Protein AF-A0A845WRX2-F1 (afdb_monomer_lite)

Radius of gyration: 20.96 Å; chains: 1; bounding box: 46×54×58 Å

pLDDT: mean 82.14, std 19.72, range [33.03, 98.19]

Foldseek 3Di:
DDDDDDQDQDDDDDDDDDDDPDPPAFEAEREDEDPPQDPLNVVLVNVVRVVVSVVHRFNYYAYEYEYEDQPDPPVDFKDKDFAKDWFQFPLLLLVLLVVLDPDPVSVVVSVPAAQDADPVRRGWHWDADPVRDIDTHRIDMDTPVSCVRSCSDDDPPDHGMYMYGYNPDPDDSDPDPPPPDD

Secondary structure (DSSP, 8-state):
-----------PPPPPPP-S---S---EEEEEE-TT--HHHHHHHHHHHHHHHTT-----EEEEEEEEES-S-TT--EEEEE-EEEEEEHHHHHHHHHHT--SHHHHHHHTTS--PBPTTS-B-EEEE-TTS-EEEE-EEEEEHHHHHHTTS-S---S--EEEEEETTS-------------

Sequence (182 aa):
MKNHQLIISLSLASAAVIGGNAPAQAIDFDFSYQPGTTLEQMLGFEMAGEIWSYYLTDDITVKIHVEMTDSLPSNILGGALPGLQKNKNYGTFLQKLESDITSKDDEIAHNKLQDDENDNDNIHYQAMFESGQGWNNTKIALTNANAKAINYHSNNSLLDGYIVMNDTFNWSYDYQLDYSPL

Structure (mmCIF, N/CA/C/O backbone):
data_AF-A0A845WRX2-F1
#
_entry.id   AF-A0A845WRX2-F1
#
loop_
_atom_site.group_PDB
_atom_site.id
_atom_site.type_symbol
_atom_site.label_atom_id
_atom_site.label_alt_id
_atom_site.label_comp_id
_atom_site.label_asym_id
_atom_site.label_entity_id
_atom_site.label_seq_id
_atom_site.pdbx_PDB_ins_code
_atom_site.Cartn_x
_atom_site.Cartn_y
_atom_site.Cartn_z
_atom_site.occupancy
_atom_site.B_iso_or_equiv
_atom_site.auth_seq_id
_atom_site.auth_comp_id
_atom_site.auth_asym_id
_atom_site.auth_atom_id
_atom_site.pdbx_PDB_model_num
ATOM 1 N N . MET A 1 1 ? -24.253 26.217 19.234 1.00 33.81 1 MET A N 1
ATOM 2 C CA . MET A 1 1 ? -23.396 25.296 20.008 1.00 33.81 1 MET A CA 1
ATOM 3 C C . MET A 1 1 ? -22.609 24.471 19.004 1.00 33.81 1 MET A C 1
ATOM 5 O O . MET A 1 1 ? -23.210 23.666 18.310 1.00 33.81 1 MET A O 1
ATOM 9 N N . LYS A 1 2 ? -21.324 24.782 18.806 1.00 34.00 2 LYS A N 1
ATOM 10 C CA . LYS A 1 2 ? -20.437 24.053 17.888 1.00 34.00 2 LYS A CA 1
ATOM 11 C C . LYS A 1 2 ? -19.512 23.201 18.754 1.00 34.00 2 LYS A C 1
ATOM 13 O O . LYS A 1 2 ? -18.649 23.756 19.424 1.00 34.00 2 LYS A O 1
ATOM 18 N N . ASN A 1 3 ? -19.745 21.892 18.785 1.00 36.72 3 ASN A N 1
ATOM 19 C CA . ASN A 1 3 ? -18.874 20.944 19.473 1.00 36.72 3 ASN A CA 1
ATOM 20 C C . ASN A 1 3 ? -17.763 20.534 18.507 1.00 36.72 3 ASN A C 1
ATOM 22 O O . ASN A 1 3 ? -18.006 19.792 17.559 1.00 36.72 3 ASN A O 1
ATOM 26 N N . HIS A 1 4 ? -16.559 21.049 18.737 1.00 35.19 4 HIS A N 1
ATOM 27 C CA . HIS A 1 4 ? -15.346 20.531 18.118 1.00 35.19 4 HIS A CA 1
ATOM 28 C C . HIS A 1 4 ? -14.943 19.265 18.879 1.00 35.19 4 HIS A C 1
ATOM 30 O O . HIS A 1 4 ? -14.649 19.334 20.071 1.00 35.19 4 HIS A O 1
ATOM 36 N N . GLN A 1 5 ? -14.991 18.109 18.215 1.00 38.34 5 GLN A N 1
ATOM 37 C CA . GLN A 1 5 ? -14.456 16.870 18.769 1.00 38.34 5 GLN A CA 1
ATOM 38 C C . GLN A 1 5 ? -12.925 16.925 18.719 1.00 38.34 5 GLN A C 1
ATOM 40 O O . GLN A 1 5 ? -12.342 17.205 17.673 1.00 38.34 5 GLN A O 1
ATOM 45 N N . LEU A 1 6 ? -12.293 16.710 19.873 1.00 33.12 6 LEU A N 1
ATOM 46 C CA . LEU A 1 6 ? -10.852 16.529 19.994 1.00 33.12 6 LEU A CA 1
ATOM 47 C C . LEU A 1 6 ? -10.480 15.162 19.415 1.00 33.12 6 LEU A C 1
ATOM 49 O O . LEU A 1 6 ? -10.903 14.135 19.940 1.00 33.12 6 LEU A O 1
ATOM 53 N N . ILE A 1 7 ? -9.672 15.163 18.359 1.00 36.69 7 ILE A N 1
ATOM 54 C CA . ILE A 1 7 ? -8.944 13.978 17.907 1.00 36.69 7 ILE A CA 1
ATOM 55 C C . ILE A 1 7 ? -7.782 13.805 18.887 1.00 36.69 7 ILE A C 1
ATOM 57 O O . ILE A 1 7 ? -6.862 14.621 18.912 1.00 36.69 7 ILE A O 1
ATOM 61 N N . ILE A 1 8 ? -7.870 12.795 19.750 1.00 37.34 8 ILE A N 1
ATOM 62 C CA . ILE A 1 8 ? -6.770 12.393 20.628 1.00 37.34 8 ILE A CA 1
ATOM 63 C C . ILE A 1 8 ? -5.909 11.426 19.818 1.00 37.34 8 ILE A C 1
ATOM 65 O O . ILE A 1 8 ? -6.255 10.260 19.664 1.00 37.34 8 ILE A O 1
ATOM 69 N N . SER A 1 9 ? -4.814 11.934 19.260 1.00 33.03 9 SER A N 1
ATOM 70 C CA . SER A 1 9 ? -3.747 11.115 18.686 1.00 33.03 9 SER A CA 1
ATOM 71 C C . SER A 1 9 ? -2.903 10.564 19.836 1.00 33.03 9 SER A C 1
ATOM 73 O O . SER A 1 9 ? -2.239 11.334 20.533 1.00 33.03 9 SER A O 1
ATOM 75 N N . LEU A 1 10 ? -2.959 9.254 20.074 1.00 35.28 10 LEU A N 1
ATOM 76 C CA . LEU A 1 10 ? -2.093 8.568 21.031 1.00 35.28 10 LEU A CA 1
ATOM 77 C C . LEU A 1 10 ? -0.946 7.917 20.245 1.00 35.28 10 LEU A C 1
ATOM 79 O O . LEU A 1 10 ? -1.082 6.807 19.757 1.00 35.28 10 LEU A O 1
ATOM 83 N N . SER A 1 11 ? 0.172 8.623 20.086 1.00 33.25 11 SER A N 1
ATOM 84 C CA . SER A 1 11 ? 1.403 8.038 19.545 1.00 33.25 11 SER A CA 1
ATOM 85 C C . SER A 1 11 ? 2.181 7.385 20.691 1.00 33.25 11 SER A C 1
ATOM 87 O O . SER A 1 11 ? 2.736 8.097 21.538 1.00 33.25 11 SER A O 1
ATOM 89 N N . LEU A 1 12 ? 2.194 6.053 20.761 1.00 38.44 12 LEU A N 1
ATOM 90 C CA . LEU A 1 12 ? 3.063 5.313 21.679 1.00 38.44 12 LEU A CA 1
ATOM 91 C C . LEU A 1 12 ? 4.464 5.215 21.062 1.00 38.44 12 LEU A C 1
ATOM 93 O O . LEU A 1 12 ? 4.618 4.758 19.940 1.00 38.44 12 LEU A O 1
ATOM 97 N N . ALA A 1 13 ? 5.486 5.665 21.790 1.00 40.00 13 ALA A N 1
ATOM 98 C CA . ALA A 1 13 ? 6.875 5.541 21.361 1.00 40.00 13 ALA A CA 1
ATOM 99 C C . ALA A 1 13 ? 7.369 4.099 21.577 1.00 40.00 13 ALA A C 1
ATOM 101 O O . ALA A 1 13 ? 7.361 3.611 22.711 1.00 40.00 13 ALA A O 1
ATOM 102 N N . SER A 1 14 ? 7.810 3.442 20.503 1.00 42.03 14 SER A N 1
ATOM 103 C CA . SER A 1 14 ? 8.311 2.065 20.502 1.00 42.03 14 SER A CA 1
ATOM 104 C C . SER A 1 14 ? 9.594 1.927 21.336 1.00 42.03 14 SER A C 1
ATOM 106 O O . SER A 1 14 ? 10.531 2.723 21.231 1.00 42.03 14 SER A O 1
ATOM 108 N N . ALA A 1 15 ? 9.646 0.904 22.193 1.00 42.06 15 ALA A N 1
ATOM 109 C CA . ALA A 1 15 ? 10.839 0.544 22.952 1.00 42.06 15 ALA A CA 1
ATOM 110 C C . ALA A 1 15 ? 11.713 -0.413 22.125 1.00 42.06 15 ALA A C 1
ATOM 112 O O . ALA A 1 15 ? 11.303 -1.527 21.814 1.00 42.06 15 ALA A O 1
ATOM 113 N N . ALA A 1 16 ? 12.931 0.019 21.793 1.00 38.94 16 ALA A N 1
ATOM 114 C CA . ALA A 1 16 ? 13.895 -0.772 21.036 1.00 38.94 16 ALA A CA 1
ATOM 115 C C . ALA A 1 16 ? 14.334 -2.036 21.802 1.00 38.94 16 ALA A C 1
ATOM 117 O O . ALA A 1 16 ? 14.919 -1.948 22.886 1.00 38.94 16 ALA A O 1
ATOM 118 N N . VAL A 1 17 ? 14.116 -3.214 21.209 1.00 42.41 17 VAL A N 1
ATOM 119 C CA . VAL A 1 17 ? 14.731 -4.472 21.654 1.00 42.41 17 VAL A CA 1
ATOM 120 C C . VAL A 1 17 ? 16.104 -4.607 20.990 1.00 42.41 17 VAL A C 1
ATOM 122 O O . VAL A 1 17 ? 16.233 -4.662 19.770 1.00 42.41 17 VAL A O 1
ATOM 125 N N . ILE A 1 18 ? 17.148 -4.641 21.819 1.00 50.47 18 ILE A N 1
ATOM 126 C CA . ILE A 1 18 ? 18.550 -4.824 21.426 1.00 50.47 18 ILE A CA 1
ATOM 127 C C . ILE A 1 18 ? 18.773 -6.285 21.018 1.00 50.47 18 ILE A C 1
ATOM 129 O O . ILE A 1 18 ? 18.609 -7.175 21.852 1.00 50.47 18 ILE A O 1
ATOM 133 N N . GLY A 1 19 ? 19.230 -6.538 19.785 1.00 45.09 19 GLY A N 1
ATOM 134 C CA . GLY A 1 19 ? 19.723 -7.871 19.419 1.00 45.09 19 GLY A CA 1
ATOM 135 C C . GLY A 1 19 ? 19.803 -8.222 17.934 1.00 45.09 19 GLY A C 1
ATOM 136 O O . GLY A 1 19 ? 19.401 -9.316 17.563 1.00 45.09 19 GLY A O 1
ATOM 137 N N . GLY A 1 20 ? 20.340 -7.346 17.086 1.00 39.09 20 GLY A N 1
ATOM 138 C CA . GLY A 1 20 ? 20.668 -7.670 15.695 1.00 39.09 20 GLY A CA 1
ATOM 139 C C . GLY A 1 20 ? 20.956 -6.403 14.903 1.00 39.09 20 GLY A C 1
ATOM 140 O O . GLY A 1 20 ? 20.277 -5.403 15.101 1.00 39.09 20 GLY A O 1
ATOM 141 N N . ASN A 1 21 ? 21.964 -6.420 14.028 1.00 44.62 21 ASN A N 1
ATOM 142 C CA . ASN A 1 21 ? 22.173 -5.359 13.036 1.00 44.62 21 ASN A CA 1
ATOM 143 C C . ASN A 1 21 ? 21.057 -5.435 11.977 1.00 44.62 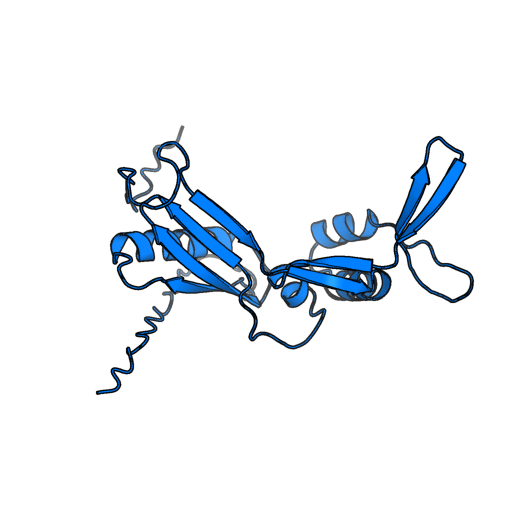21 ASN A C 1
ATOM 145 O O . ASN A 1 21 ? 21.322 -5.780 10.827 1.00 44.62 21 ASN A O 1
ATOM 149 N N . ALA A 1 22 ? 19.809 -5.182 12.369 1.00 46.28 22 ALA A N 1
ATOM 150 C CA . ALA A 1 22 ? 18.787 -4.812 11.408 1.00 46.28 22 ALA A CA 1
ATOM 151 C C . ALA A 1 22 ? 19.194 -3.434 10.856 1.00 46.28 22 ALA A C 1
ATOM 153 O O . ALA A 1 22 ? 19.592 -2.569 11.647 1.00 46.28 22 ALA A O 1
ATOM 154 N N . PRO A 1 23 ? 19.205 -3.229 9.528 1.00 46.72 23 PRO A N 1
ATOM 155 C CA . PRO A 1 23 ? 19.446 -1.906 8.971 1.00 46.72 23 PRO A CA 1
ATOM 156 C C . PRO A 1 23 ? 18.473 -0.914 9.621 1.00 46.72 23 PRO A C 1
ATOM 158 O O . PRO A 1 23 ? 17.309 -1.228 9.839 1.00 46.72 23 PRO A O 1
ATOM 161 N N . ALA A 1 24 ? 18.974 0.269 9.978 1.00 51.91 24 ALA A N 1
ATOM 162 C CA . ALA A 1 24 ? 18.247 1.303 10.720 1.00 51.91 24 ALA A CA 1
ATOM 163 C C . ALA A 1 24 ? 17.172 2.029 9.878 1.00 51.91 24 ALA A C 1
ATOM 165 O O . ALA A 1 24 ? 16.921 3.212 10.090 1.00 51.91 24 ALA A O 1
ATOM 166 N N . GLN A 1 25 ? 16.578 1.325 8.917 1.00 60.75 25 GLN A N 1
ATOM 167 C CA . GLN A 1 25 ? 15.480 1.767 8.071 1.00 60.75 25 GLN A CA 1
ATOM 168 C C . GLN A 1 25 ? 14.408 0.686 8.146 1.00 60.75 25 GLN A C 1
ATOM 170 O O . GLN A 1 25 ? 14.570 -0.405 7.605 1.00 60.75 25 GLN A O 1
ATOM 175 N N . ALA A 1 26 ? 13.379 0.965 8.936 1.00 74.06 26 ALA A N 1
ATOM 176 C CA . ALA A 1 26 ? 12.238 0.092 9.127 1.00 74.06 26 ALA A CA 1
ATOM 177 C C . ALA A 1 26 ? 10.990 0.914 8.841 1.00 74.06 26 ALA A C 1
ATOM 179 O O . ALA A 1 26 ? 10.906 2.075 9.253 1.00 74.06 26 ALA A O 1
ATOM 180 N N . ILE A 1 27 ? 10.045 0.306 8.136 1.00 90.25 27 ILE A N 1
ATOM 181 C CA . ILE A 1 27 ? 8.767 0.942 7.849 1.00 90.25 27 ILE A CA 1
ATOM 182 C C . ILE A 1 27 ? 8.041 1.256 9.160 1.00 90.25 27 ILE A C 1
ATOM 184 O O . ILE A 1 27 ? 8.081 0.475 10.115 1.00 90.25 27 ILE A O 1
ATOM 188 N N . ASP A 1 28 ? 7.350 2.387 9.192 1.00 92.31 28 ASP A N 1
ATOM 189 C CA . ASP A 1 28 ? 6.534 2.811 10.325 1.00 92.31 28 ASP A CA 1
ATOM 190 C C . ASP A 1 28 ? 5.052 2.782 9.941 1.00 92.31 28 ASP A C 1
ATOM 192 O O . ASP A 1 28 ? 4.682 3.184 8.834 1.00 92.31 28 ASP A O 1
ATOM 196 N N . PHE A 1 29 ? 4.188 2.323 10.843 1.00 95.06 29 PHE A N 1
ATOM 197 C CA . PHE A 1 29 ? 2.741 2.319 10.632 1.00 95.06 29 PHE A CA 1
ATOM 198 C C . PHE A 1 29 ? 2.082 3.356 11.543 1.00 95.06 29 PHE A C 1
ATOM 200 O O . PHE A 1 29 ? 2.049 3.216 12.758 1.00 95.06 29 PHE A O 1
ATOM 207 N N . ASP A 1 30 ? 1.509 4.393 10.934 1.00 95.25 30 ASP A N 1
ATOM 208 C CA . ASP A 1 30 ? 0.773 5.459 11.620 1.00 95.25 30 ASP A CA 1
ATOM 209 C C . ASP A 1 30 ? -0.727 5.166 11.528 1.00 95.25 30 ASP A C 1
ATOM 211 O O . ASP A 1 30 ? -1.389 5.483 10.526 1.00 95.25 30 ASP A O 1
ATOM 215 N N . PHE A 1 31 ? -1.256 4.503 12.558 1.00 97.75 31 PHE A N 1
ATOM 216 C CA . PHE A 1 31 ? -2.673 4.189 12.643 1.00 97.75 31 PHE A CA 1
ATOM 217 C C . PHE A 1 31 ? -3.488 5.351 13.214 1.00 97.75 31 PHE A C 1
ATOM 219 O O . PHE A 1 31 ? -3.156 5.999 14.206 1.00 97.75 31 PHE A O 1
ATOM 226 N N . SER A 1 32 ? -4.648 5.569 12.606 1.00 97.62 32 SER A N 1
ATOM 227 C CA . SER A 1 32 ? -5.717 6.386 13.169 1.00 97.62 32 SER A CA 1
ATOM 228 C C . SER A 1 32 ? -6.986 5.554 13.261 1.00 97.62 32 SER A C 1
ATOM 230 O O . SER A 1 32 ? -7.222 4.688 12.426 1.00 97.62 32 SER A O 1
ATOM 232 N N . TYR A 1 33 ? -7.826 5.833 14.251 1.00 97.88 33 TYR A N 1
ATOM 233 C CA . TYR A 1 33 ? -8.971 4.982 14.565 1.00 97.88 33 TYR A CA 1
ATOM 234 C C . TYR A 1 33 ? -10.275 5.770 14.546 1.00 97.88 33 TYR A C 1
ATOM 236 O O . TYR A 1 33 ? -10.320 6.936 14.958 1.00 97.88 33 TYR A O 1
ATOM 244 N N . GLN A 1 34 ? -11.350 5.130 14.092 1.00 97.25 34 GLN A N 1
ATOM 245 C CA . GLN A 1 34 ? -12.697 5.671 14.224 1.00 97.25 34 GLN A CA 1
ATOM 246 C C . GLN A 1 34 ? -13.056 5.827 15.719 1.00 97.25 34 GLN A C 1
ATOM 248 O O . GLN A 1 34 ? -12.726 4.949 16.529 1.00 97.25 34 GLN A O 1
ATOM 253 N N . PRO A 1 35 ? -13.760 6.909 16.115 1.00 94.88 35 PRO A N 1
ATOM 254 C CA . PRO A 1 35 ? -14.306 7.032 17.463 1.00 94.88 35 PRO A CA 1
ATOM 255 C C . PRO A 1 35 ? -15.140 5.813 17.867 1.00 94.88 35 PRO A C 1
ATOM 257 O O . PRO A 1 35 ? -16.012 5.388 17.118 1.00 94.88 35 PRO A O 1
ATOM 260 N N . GLY A 1 36 ? -14.908 5.295 19.074 1.00 91.06 36 GLY A N 1
ATOM 261 C CA . GLY A 1 36 ? -15.597 4.103 19.582 1.00 91.06 36 GLY A CA 1
ATOM 262 C C . GLY A 1 36 ? -14.795 2.808 19.443 1.00 91.06 36 GLY A C 1
ATOM 263 O O . GLY A 1 36 ? -15.142 1.832 20.101 1.00 91.06 36 GLY A O 1
ATOM 264 N N . THR A 1 37 ? -13.690 2.818 18.690 1.00 95.25 37 THR A N 1
ATOM 265 C CA . THR A 1 37 ? -12.714 1.718 18.711 1.00 95.25 37 THR A CA 1
ATOM 266 C C . THR A 1 37 ? -12.180 1.534 20.137 1.00 95.25 37 THR A C 1
ATOM 268 O O . THR A 1 37 ? -11.807 2.504 20.801 1.00 95.25 37 THR A O 1
ATOM 271 N N . THR A 1 38 ? -12.185 0.299 20.634 1.00 94.00 38 THR A N 1
ATOM 272 C CA . THR A 1 38 ? -11.695 -0.047 21.980 1.00 94.00 38 THR A CA 1
ATOM 273 C C . THR A 1 38 ? -10.168 -0.043 22.040 1.00 94.00 38 THR A C 1
ATOM 275 O O . THR A 1 38 ? -9.500 -0.170 21.015 1.00 94.00 38 THR A O 1
ATOM 278 N N . LEU A 1 39 ? -9.600 0.080 23.244 1.00 93.19 39 LEU A N 1
ATOM 279 C CA . LEU A 1 39 ? -8.145 0.054 23.421 1.00 93.19 39 LEU A CA 1
ATOM 280 C C . LEU A 1 39 ? -7.554 -1.289 22.976 1.00 93.19 39 LEU A C 1
ATOM 282 O O . LEU A 1 39 ? -6.510 -1.317 22.337 1.00 93.19 39 LEU A O 1
ATOM 286 N N . GLU A 1 40 ? -8.231 -2.392 23.280 1.00 91.44 40 GLU A N 1
ATOM 287 C CA . GLU A 1 40 ? -7.827 -3.729 22.861 1.00 91.44 40 GLU A CA 1
ATOM 288 C C . GLU A 1 40 ? -7.810 -3.844 21.330 1.00 91.44 40 GLU A C 1
ATOM 290 O O . GLU A 1 40 ? -6.827 -4.296 20.751 1.00 91.44 40 GLU A O 1
ATOM 295 N N . GLN A 1 41 ? -8.841 -3.345 20.645 1.00 93.00 41 GLN A N 1
ATOM 296 C CA . GLN A 1 41 ? -8.833 -3.296 19.180 1.00 93.00 41 GLN A CA 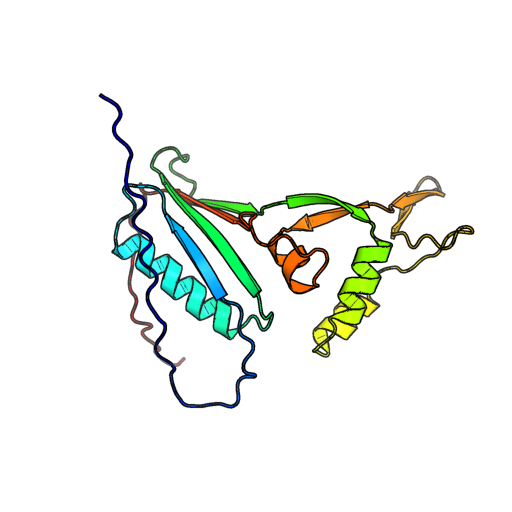1
ATOM 297 C C . GLN A 1 41 ? -7.640 -2.499 18.644 1.00 93.00 41 GLN A C 1
ATOM 299 O O . GLN A 1 41 ? -6.940 -3.002 17.769 1.00 93.00 41 GLN A O 1
ATOM 304 N N . MET A 1 42 ? -7.379 -1.304 19.189 1.00 95.31 42 MET A N 1
ATOM 305 C CA . MET A 1 42 ? -6.231 -0.480 18.787 1.00 95.31 42 MET A CA 1
ATOM 306 C C . MET A 1 42 ? -4.914 -1.239 18.965 1.00 95.31 42 MET A C 1
ATOM 308 O O . MET A 1 42 ? -4.154 -1.373 18.013 1.00 95.31 42 MET A O 1
ATOM 312 N N . LEU A 1 43 ? -4.676 -1.816 20.148 1.00 93.94 43 LEU A N 1
ATOM 313 C CA . LEU A 1 43 ? -3.455 -2.575 20.438 1.00 93.94 43 LEU A CA 1
ATOM 314 C C . LEU A 1 43 ? -3.245 -3.749 19.475 1.00 93.94 43 LEU A C 1
ATOM 316 O O . LEU A 1 43 ? -2.111 -4.007 19.082 1.00 93.94 43 LEU A O 1
ATOM 320 N N . GLY A 1 44 ? -4.315 -4.428 19.054 1.00 92.12 44 GLY A N 1
ATOM 321 C CA . GLY A 1 44 ? -4.228 -5.478 18.038 1.00 92.12 44 GLY A CA 1
ATOM 322 C C . GLY A 1 44 ? -3.670 -4.983 16.700 1.00 92.12 44 GLY A C 1
ATOM 323 O O . GLY A 1 44 ? -2.836 -5.662 16.101 1.00 92.12 44 GLY A O 1
ATOM 324 N N . PHE A 1 45 ? -4.083 -3.796 16.248 1.00 94.75 45 PHE A N 1
ATOM 325 C CA . PHE A 1 45 ? -3.557 -3.188 15.023 1.00 94.75 45 PHE A CA 1
ATOM 326 C C . PHE A 1 45 ? -2.127 -2.683 15.188 1.00 94.75 45 PHE A C 1
ATOM 328 O O . PHE A 1 45 ? -1.301 -2.978 14.327 1.00 94.75 45 PHE A O 1
ATOM 335 N N . GLU A 1 46 ? -1.817 -2.010 16.300 1.00 94.44 46 GLU A N 1
ATOM 336 C CA . GLU A 1 46 ? -0.450 -1.559 16.594 1.00 94.44 46 GLU A CA 1
ATOM 337 C C . GLU A 1 46 ? 0.529 -2.744 16.608 1.00 94.44 46 GLU A C 1
ATOM 339 O O . GLU A 1 46 ? 1.563 -2.719 15.945 1.00 94.44 46 GLU A O 1
ATOM 344 N N . MET A 1 47 ? 0.171 -3.843 17.284 1.00 91.94 47 MET A N 1
ATOM 345 C CA . MET A 1 47 ? 1.001 -5.051 17.317 1.00 91.94 47 MET A CA 1
ATOM 346 C C . MET A 1 47 ? 1.144 -5.710 15.946 1.00 91.94 47 MET A C 1
ATOM 348 O O . MET A 1 47 ? 2.220 -6.207 15.615 1.00 91.94 47 MET A O 1
ATOM 352 N N . ALA A 1 48 ? 0.081 -5.725 15.139 1.00 91.00 48 ALA A N 1
ATOM 353 C CA . ALA A 1 48 ? 0.177 -6.206 13.766 1.00 91.00 48 ALA A CA 1
ATOM 354 C C . ALA A 1 48 ? 1.130 -5.329 12.936 1.00 91.00 48 ALA A C 1
ATOM 356 O O . ALA A 1 48 ? 1.930 -5.875 12.177 1.00 91.00 48 ALA A O 1
ATOM 357 N N . GLY A 1 49 ? 1.080 -4.004 13.109 1.00 92.69 49 GLY A N 1
ATOM 358 C CA . GLY A 1 49 ? 2.021 -3.059 12.506 1.00 92.69 49 GLY A CA 1
ATOM 359 C C . GLY A 1 49 ? 3.466 -3.397 12.858 1.00 92.69 49 GLY A C 1
ATOM 360 O O . GLY A 1 49 ? 4.264 -3.629 11.958 1.00 92.69 49 GLY A O 1
ATOM 361 N N . GLU A 1 50 ? 3.769 -3.557 14.146 1.00 89.38 50 GLU A N 1
ATOM 362 C CA . GLU A 1 50 ? 5.108 -3.928 14.632 1.00 89.38 50 GLU A CA 1
ATOM 363 C C . GLU A 1 50 ? 5.603 -5.269 14.052 1.00 89.38 50 GLU A C 1
ATOM 365 O O . GLU A 1 50 ? 6.765 -5.395 13.660 1.00 89.38 50 GLU A O 1
ATOM 370 N N . ILE A 1 51 ? 4.722 -6.273 13.925 1.00 89.12 51 ILE A N 1
ATOM 371 C CA . ILE A 1 51 ? 5.070 -7.549 13.274 1.00 89.12 51 ILE A CA 1
ATOM 372 C C . ILE A 1 51 ? 5.440 -7.325 11.805 1.00 89.12 51 ILE A C 1
ATOM 374 O O . ILE A 1 51 ? 6.434 -7.878 11.339 1.00 89.12 51 ILE A O 1
ATOM 378 N N . TRP A 1 52 ? 4.660 -6.541 11.059 1.00 90.75 52 TRP A N 1
ATOM 379 C CA . TRP A 1 52 ? 4.946 -6.272 9.647 1.00 90.75 52 TRP A CA 1
ATOM 380 C C . TRP A 1 52 ? 6.177 -5.382 9.454 1.00 90.75 52 TRP A C 1
ATOM 382 O O . TRP A 1 52 ? 6.929 -5.610 8.505 1.00 90.75 52 TRP A O 1
ATOM 392 N N . SER A 1 53 ? 6.437 -4.447 10.370 1.00 90.44 53 SER A N 1
ATOM 393 C CA . SER A 1 53 ? 7.637 -3.603 10.369 1.00 90.44 53 SER A CA 1
ATOM 394 C C . SER A 1 53 ? 8.934 -4.397 10.503 1.00 90.44 53 SER A C 1
ATOM 396 O O . SER A 1 53 ? 9.980 -3.948 10.046 1.00 90.44 53 SER A O 1
ATOM 398 N N . TYR A 1 54 ? 8.878 -5.611 11.058 1.00 85.50 54 TYR A N 1
ATOM 399 C CA . TYR A 1 54 ? 10.022 -6.523 11.061 1.00 85.50 54 TYR A CA 1
ATOM 400 C C . TYR A 1 54 ? 10.393 -7.040 9.658 1.00 85.50 54 TYR A C 1
ATOM 402 O O . TYR A 1 54 ? 11.558 -7.339 9.400 1.00 85.50 54 TYR A O 1
ATOM 410 N N . TYR A 1 55 ? 9.414 -7.180 8.759 1.00 85.81 55 TYR A N 1
ATOM 411 C CA . TYR A 1 55 ? 9.609 -7.799 7.442 1.00 85.81 55 TYR A CA 1
ATOM 412 C C . TYR A 1 55 ? 9.787 -6.794 6.303 1.00 85.81 55 TYR A C 1
ATOM 414 O O . TYR A 1 55 ? 10.319 -7.159 5.256 1.00 85.81 55 TYR A O 1
ATOM 422 N N . LEU A 1 56 ? 9.318 -5.562 6.478 1.00 87.25 56 LEU A N 1
ATOM 423 C CA . LEU A 1 56 ? 9.320 -4.525 5.452 1.00 87.25 56 LEU A CA 1
ATOM 424 C C . LEU A 1 56 ? 10.410 -3.490 5.751 1.00 87.25 56 LEU A C 1
ATOM 426 O O . LEU A 1 56 ? 10.463 -2.926 6.842 1.00 87.25 56 LEU A O 1
ATOM 430 N N . THR A 1 57 ? 11.280 -3.241 4.774 1.00 85.25 57 THR A N 1
ATOM 431 C CA . THR A 1 57 ? 12.520 -2.469 4.966 1.00 85.25 57 THR A CA 1
ATOM 432 C C . THR A 1 57 ? 12.463 -1.040 4.430 1.00 85.25 57 THR A C 1
ATOM 434 O O . THR A 1 57 ? 13.436 -0.305 4.570 1.00 85.25 57 THR A O 1
ATOM 437 N N . ASP A 1 58 ? 11.355 -0.638 3.804 1.00 87.25 58 ASP A N 1
ATOM 438 C CA . ASP A 1 58 ? 11.181 0.716 3.275 1.00 87.25 58 ASP A CA 1
ATOM 439 C C . ASP A 1 58 ? 11.188 1.766 4.397 1.00 87.25 58 ASP A C 1
ATOM 441 O O . ASP A 1 58 ? 10.438 1.652 5.364 1.00 87.25 58 ASP A O 1
ATOM 445 N N . ASP A 1 59 ? 11.972 2.837 4.246 1.00 89.00 59 ASP A N 1
ATOM 446 C CA . ASP A 1 59 ? 12.026 3.956 5.203 1.00 89.00 59 ASP A CA 1
ATOM 447 C C . ASP A 1 59 ? 10.883 4.957 4.966 1.00 89.00 59 ASP A C 1
ATOM 449 O O . ASP A 1 59 ? 11.080 6.091 4.515 1.00 89.00 59 ASP A O 1
ATOM 453 N N . ILE A 1 60 ? 9.649 4.508 5.203 1.00 90.69 60 ILE A N 1
ATOM 454 C CA . 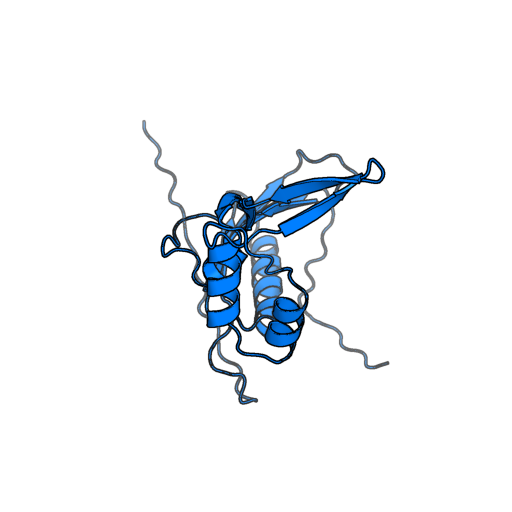ILE A 1 60 ? 8.446 5.333 5.061 1.00 90.69 60 ILE A CA 1
ATOM 455 C C . ILE A 1 60 ? 7.484 5.142 6.231 1.00 90.69 60 ILE A C 1
ATOM 457 O O . ILE A 1 60 ? 7.401 4.074 6.826 1.00 90.69 60 ILE A O 1
ATOM 461 N N . THR A 1 61 ? 6.667 6.164 6.489 1.00 92.81 61 THR A N 1
ATOM 462 C CA . THR A 1 61 ? 5.482 6.034 7.345 1.00 92.81 61 THR A CA 1
ATOM 463 C C . THR A 1 61 ? 4.241 5.756 6.495 1.00 92.81 61 THR A C 1
ATOM 465 O O . THR A 1 61 ? 3.833 6.594 5.675 1.00 92.81 61 THR A O 1
ATOM 468 N N . VAL A 1 62 ? 3.608 4.609 6.731 1.00 94.44 62 VAL A N 1
ATOM 469 C CA . VAL A 1 62 ? 2.347 4.181 6.122 1.00 94.44 62 VAL A CA 1
ATOM 470 C C . VAL A 1 62 ? 1.185 4.578 7.027 1.00 94.44 62 VAL A C 1
ATOM 472 O O . VAL A 1 62 ? 1.020 4.070 8.129 1.00 94.44 62 VAL A O 1
ATOM 475 N N . LYS A 1 63 ? 0.347 5.490 6.541 1.00 95.88 63 LYS A N 1
ATOM 476 C CA . LYS A 1 63 ? -0.809 6.033 7.257 1.00 95.88 63 LYS A CA 1
ATOM 477 C C . LYS A 1 63 ? -2.048 5.193 6.986 1.00 95.88 63 LYS A C 1
ATOM 479 O O . LYS A 1 63 ? -2.545 5.187 5.854 1.00 95.88 63 LYS A O 1
ATOM 484 N N . ILE A 1 64 ? -2.592 4.542 8.008 1.00 97.69 64 ILE A N 1
ATOM 485 C CA . ILE A 1 64 ? -3.769 3.676 7.877 1.00 97.69 64 ILE A CA 1
ATOM 486 C C . ILE A 1 64 ? -4.878 4.163 8.805 1.00 97.69 64 ILE A C 1
ATOM 488 O O . ILE A 1 64 ? -4.653 4.458 9.974 1.00 97.69 64 ILE A O 1
ATOM 492 N N . HIS A 1 65 ? -6.100 4.261 8.287 1.00 98.06 65 HIS A N 1
ATOM 493 C CA . HIS A 1 65 ? -7.274 4.520 9.112 1.00 98.06 65 HIS A CA 1
ATOM 494 C C . HIS A 1 65 ? -8.037 3.224 9.336 1.00 98.06 65 HIS A C 1
ATOM 496 O O . HIS A 1 65 ? -8.277 2.482 8.386 1.00 98.06 65 HIS A O 1
ATOM 502 N N . VAL A 1 66 ? -8.425 2.967 10.574 1.00 98.19 66 VAL A N 1
ATOM 503 C CA . VAL A 1 66 ? -9.098 1.744 10.991 1.00 98.19 66 VAL A CA 1
ATOM 504 C C . VAL A 1 66 ? -10.497 2.073 11.493 1.00 98.19 66 VAL A C 1
ATOM 506 O O . VAL A 1 66 ? -10.683 2.934 12.355 1.00 98.19 66 VAL A O 1
ATOM 509 N N . GLU A 1 67 ? -11.473 1.340 10.974 1.00 97.19 67 GLU A N 1
ATOM 510 C CA . GLU A 1 67 ? -12.871 1.398 11.372 1.00 97.19 67 GLU A CA 1
ATOM 511 C C . GLU A 1 67 ? -13.338 0.042 11.918 1.00 97.19 67 GLU A C 1
ATOM 513 O O . GLU A 1 67 ? -13.152 -0.989 11.272 1.00 97.19 67 GLU A O 1
ATOM 518 N N . MET A 1 68 ? -13.981 0.049 13.086 1.00 95.56 68 MET A N 1
ATOM 519 C CA . MET A 1 68 ? -14.710 -1.102 13.627 1.00 95.56 68 MET A CA 1
ATOM 520 C C . MET A 1 68 ? -16.207 -0.828 13.462 1.00 95.56 68 MET A C 1
ATOM 522 O O . MET A 1 68 ? -16.679 0.211 13.912 1.00 95.56 68 MET A O 1
ATOM 526 N N . THR A 1 69 ? -16.953 -1.714 12.801 1.00 94.19 69 THR A N 1
ATOM 527 C CA . THR A 1 69 ? -18.356 -1.442 12.441 1.00 94.19 69 THR A CA 1
ATOM 528 C C . THR A 1 69 ? -19.242 -2.682 12.490 1.00 94.19 69 THR A C 1
ATOM 530 O O . THR A 1 69 ? -18.816 -3.774 12.114 1.00 94.19 69 THR A O 1
ATOM 533 N N . ASP A 1 70 ? -20.508 -2.493 12.852 1.00 93.44 70 ASP A N 1
ATOM 534 C CA . ASP A 1 70 ? -21.566 -3.511 12.805 1.00 93.44 70 ASP A CA 1
ATOM 535 C C . ASP A 1 70 ? -22.301 -3.545 11.454 1.00 93.44 70 ASP A C 1
ATOM 537 O O . ASP A 1 70 ? -23.168 -4.386 11.206 1.00 93.44 70 ASP A O 1
ATOM 541 N N . SER A 1 71 ? -21.955 -2.619 10.555 1.00 94.44 71 SER A N 1
ATOM 542 C CA . SER A 1 71 ? -22.660 -2.397 9.291 1.00 94.44 71 SER A CA 1
ATOM 543 C C . SER A 1 71 ? -22.201 -3.326 8.162 1.00 94.44 71 SER A C 1
ATOM 545 O O . SER A 1 71 ? -22.778 -3.318 7.070 1.00 94.44 71 SER A O 1
ATOM 547 N N . LEU A 1 72 ? -21.165 -4.138 8.397 1.00 93.88 72 LEU A N 1
ATOM 548 C CA . LEU A 1 72 ? -20.743 -5.178 7.463 1.00 93.88 72 LEU A CA 1
ATOM 549 C C . LEU A 1 72 ? -21.701 -6.381 7.521 1.00 93.88 72 LEU A C 1
ATOM 551 O O . LEU A 1 72 ? -22.196 -6.728 8.595 1.00 93.88 72 LEU A O 1
ATOM 555 N N . PRO A 1 73 ? -21.948 -7.081 6.395 1.00 94.19 73 PRO A N 1
ATOM 556 C CA . PRO A 1 73 ? -22.735 -8.307 6.426 1.00 94.19 73 PRO A CA 1
ATOM 557 C C . PRO A 1 73 ? -22.166 -9.311 7.440 1.00 94.19 73 PRO A C 1
ATOM 559 O O . PRO A 1 73 ? -20.954 -9.484 7.531 1.00 94.19 73 PRO A O 1
ATOM 562 N N . SER A 1 74 ? -23.046 -10.007 8.167 1.00 88.62 74 SER A N 1
ATOM 563 C CA . SER A 1 74 ? -22.689 -10.896 9.297 1.00 88.62 74 SER A CA 1
ATOM 564 C C . SER A 1 74 ? -21.694 -12.027 8.989 1.00 88.62 74 SER A C 1
ATOM 566 O O . SER A 1 74 ? -21.192 -12.677 9.895 1.00 88.62 74 SER A O 1
ATOM 568 N N . ASN A 1 75 ? -21.415 -12.294 7.715 1.00 92.81 75 ASN A N 1
ATOM 569 C CA . ASN A 1 75 ? -20.461 -13.297 7.246 1.00 92.81 75 ASN A CA 1
ATOM 570 C C . ASN A 1 75 ? -19.157 -12.685 6.698 1.00 92.81 75 ASN A C 1
ATOM 572 O O . ASN A 1 75 ? -18.369 -13.394 6.076 1.00 92.81 75 ASN A O 1
ATOM 576 N N . ILE A 1 76 ? -18.948 -11.380 6.883 1.00 95.75 76 ILE A N 1
ATOM 577 C CA . ILE A 1 76 ? -17.778 -10.634 6.421 1.00 95.75 76 ILE A CA 1
ATOM 578 C C . ILE A 1 76 ? -17.008 -10.146 7.639 1.00 95.75 76 ILE A C 1
ATOM 580 O O . ILE A 1 76 ? -17.515 -9.338 8.411 1.00 95.75 76 ILE A O 1
ATOM 584 N N . LEU A 1 77 ? -15.777 -10.635 7.784 1.00 95.50 77 LEU A N 1
ATOM 585 C CA . LEU A 1 77 ? -14.876 -10.283 8.883 1.00 95.50 77 LEU A CA 1
ATOM 586 C C . LEU A 1 77 ? -14.358 -8.843 8.784 1.00 95.50 77 LEU A C 1
ATOM 588 O O . LEU A 1 77 ? -14.125 -8.196 9.798 1.00 95.50 77 LEU A O 1
ATOM 592 N N . GLY A 1 78 ? -14.170 -8.350 7.565 1.00 95.75 78 GLY A N 1
ATOM 593 C CA . GLY A 1 78 ? -13.583 -7.047 7.301 1.00 95.75 78 GLY A CA 1
ATOM 594 C C . GLY A 1 78 ? -13.125 -6.911 5.855 1.00 95.75 78 GLY A C 1
ATOM 595 O O . GLY A 1 78 ? -13.361 -7.791 5.023 1.00 95.75 78 GLY A O 1
ATOM 596 N N . GLY A 1 79 ? -12.459 -5.802 5.564 1.00 95.88 79 GLY A N 1
ATOM 597 C CA . GLY A 1 79 ? -11.868 -5.495 4.273 1.00 95.88 79 GLY A CA 1
ATOM 598 C C . GLY A 1 79 ? -10.872 -4.346 4.376 1.00 95.88 79 GLY A C 1
ATOM 599 O O . GLY A 1 79 ? -10.869 -3.587 5.341 1.00 95.88 79 GLY A O 1
ATOM 600 N N . ALA A 1 80 ? -10.029 -4.212 3.359 1.00 96.31 80 ALA A N 1
ATOM 601 C CA . ALA A 1 80 ? -9.065 -3.129 3.262 1.00 96.31 80 ALA A CA 1
ATOM 602 C C . ALA A 1 80 ? -9.144 -2.464 1.886 1.00 96.31 80 ALA A C 1
ATOM 604 O O . ALA A 1 80 ? -9.373 -3.123 0.869 1.00 96.31 80 ALA A O 1
ATOM 605 N N . LEU A 1 81 ? -8.942 -1.151 1.864 1.00 95.69 81 LEU A N 1
ATOM 606 C CA . LEU A 1 81 ? -8.900 -0.329 0.664 1.00 95.69 81 LEU A CA 1
ATOM 607 C C . LEU A 1 81 ? -7.592 0.466 0.652 1.00 95.69 81 LEU A C 1
ATOM 609 O O . LEU A 1 81 ? -7.344 1.233 1.584 1.00 95.69 81 LEU A O 1
ATOM 613 N N . PRO A 1 82 ? -6.760 0.337 -0.391 1.00 95.62 82 PRO A N 1
ATOM 614 C CA . PRO A 1 82 ? -5.578 1.170 -0.516 1.00 95.62 82 PRO A CA 1
ATOM 615 C C . PRO A 1 82 ? -5.961 2.584 -0.962 1.00 95.62 82 PRO A C 1
ATOM 617 O O . PRO A 1 82 ? -6.828 2.784 -1.821 1.00 95.62 82 PRO A O 1
ATOM 620 N N . GLY A 1 83 ? -5.240 3.576 -0.450 1.00 93.56 83 GLY A N 1
ATOM 621 C CA . GLY A 1 83 ? -5.150 4.880 -1.088 1.00 93.56 83 GLY A CA 1
ATOM 622 C C . GLY A 1 83 ? -4.490 4.716 -2.458 1.00 93.56 83 GLY A C 1
ATOM 623 O O . GLY A 1 83 ? -3.425 4.112 -2.565 1.00 93.56 83 GLY A O 1
ATOM 624 N N . LEU A 1 84 ? -5.134 5.207 -3.518 1.00 92.94 84 LEU A N 1
ATOM 625 C CA . LEU A 1 84 ? -4.718 4.962 -4.902 1.00 92.94 84 LEU A CA 1
ATOM 626 C C . LEU A 1 84 ? -4.486 6.254 -5.671 1.00 92.94 84 LEU A C 1
ATOM 628 O O . LEU A 1 84 ? -5.306 7.175 -5.651 1.00 92.94 84 LEU A O 1
ATOM 632 N N . GLN A 1 85 ? -3.432 6.248 -6.476 1.00 90.69 85 GLN A N 1
ATOM 633 C CA . GLN A 1 85 ? -3.141 7.292 -7.439 1.00 90.69 85 GLN A CA 1
ATOM 634 C C . GLN A 1 85 ? -3.220 6.743 -8.849 1.00 90.69 85 GLN A C 1
ATOM 636 O O . GLN A 1 85 ? -2.468 5.856 -9.241 1.00 90.69 85 GLN A O 1
ATOM 641 N N . LYS A 1 86 ? -4.142 7.297 -9.630 1.00 92.69 86 LYS A N 1
ATOM 642 C CA . LYS A 1 86 ? -4.389 6.870 -11.006 1.00 92.69 86 LYS A CA 1
ATOM 643 C C . LYS A 1 86 ? -3.563 7.700 -11.985 1.00 92.69 86 LYS A C 1
ATOM 645 O O . LYS A 1 86 ? -3.178 8.829 -11.679 1.00 92.69 86 LYS A O 1
ATOM 650 N N . ASN A 1 87 ? -3.386 7.168 -13.193 1.00 92.50 87 ASN A N 1
ATOM 651 C CA . ASN A 1 87 ? -2.768 7.858 -14.328 1.00 92.50 87 ASN A CA 1
ATOM 652 C C . ASN A 1 87 ? -1.307 8.285 -14.090 1.00 92.50 87 ASN A C 1
ATOM 654 O O . ASN A 1 87 ? -0.898 9.350 -14.554 1.00 92.50 87 ASN A O 1
ATOM 658 N N . LYS A 1 88 ? -0.529 7.477 -13.365 1.00 93.00 88 LYS A N 1
ATOM 659 C CA . LYS A 1 88 ? 0.911 7.696 -13.164 1.00 93.00 88 LYS A CA 1
ATOM 660 C C . LYS A 1 88 ? 1.705 7.237 -14.369 1.00 93.00 88 LYS A C 1
ATOM 662 O O . LYS A 1 88 ? 1.324 6.252 -14.984 1.00 93.00 88 LYS A O 1
ATOM 667 N N . ASN A 1 89 ? 2.759 7.965 -14.720 1.00 93.81 89 ASN A N 1
ATOM 668 C CA . ASN A 1 89 ? 3.579 7.642 -15.879 1.00 93.81 89 ASN A CA 1
ATOM 669 C C . ASN A 1 89 ? 4.405 6.382 -15.583 1.00 93.81 89 ASN A C 1
ATOM 671 O O . ASN A 1 89 ? 5.086 6.315 -14.561 1.00 93.81 89 ASN A O 1
ATOM 675 N N . TYR A 1 90 ? 4.313 5.392 -16.468 1.00 93.88 90 TYR A N 1
ATOM 676 C CA . TYR A 1 90 ? 4.984 4.106 -16.296 1.00 93.88 90 TYR A CA 1
ATOM 677 C C . TYR A 1 90 ? 6.513 4.215 -16.366 1.00 93.88 90 TYR A C 1
ATOM 679 O O . TYR A 1 90 ? 7.191 3.683 -15.495 1.00 93.88 90 TYR A O 1
ATOM 687 N N . GLY A 1 91 ? 7.054 4.974 -17.323 1.00 93.44 91 GLY A N 1
ATOM 688 C CA . GLY A 1 91 ? 8.497 5.210 -17.420 1.00 93.44 91 GLY A CA 1
ATOM 689 C C . GLY A 1 91 ? 9.074 5.911 -16.188 1.00 93.44 91 GLY A C 1
ATOM 690 O O . GLY A 1 91 ? 10.105 5.501 -15.669 1.00 93.44 91 GLY A O 1
ATOM 691 N N . THR A 1 92 ? 8.371 6.910 -15.643 1.00 93.31 92 THR A N 1
ATOM 692 C CA . THR A 1 92 ? 8.755 7.538 -14.367 1.00 93.31 92 THR A CA 1
ATOM 693 C C . THR A 1 92 ? 8.723 6.537 -13.217 1.00 93.31 92 THR A C 1
ATOM 695 O O . THR A 1 92 ? 9.594 6.580 -12.358 1.00 93.31 92 THR A O 1
ATOM 698 N N . PHE A 1 93 ? 7.731 5.644 -13.181 1.00 93.94 93 PHE A N 1
ATOM 699 C CA . PHE A 1 93 ? 7.671 4.585 -12.175 1.00 93.94 93 PHE A CA 1
ATOM 700 C C . PHE A 1 93 ? 8.884 3.653 -12.268 1.00 93.94 93 PHE A C 1
ATOM 702 O O . PHE A 1 93 ? 9.502 3.409 -11.240 1.00 93.94 93 PHE A O 1
ATOM 709 N N . LEU A 1 94 ? 9.260 3.208 -13.471 1.00 94.38 94 LEU A N 1
ATOM 710 C CA . LEU A 1 94 ? 10.442 2.365 -13.674 1.00 94.38 94 LEU A CA 1
ATOM 711 C C . LEU A 1 94 ? 11.724 3.057 -13.223 1.00 94.38 94 LEU A C 1
ATOM 713 O O . LEU A 1 94 ? 12.435 2.514 -12.393 1.00 94.38 94 LEU A O 1
ATOM 717 N N . GLN A 1 95 ? 11.959 4.293 -13.668 1.00 93.44 95 GLN A N 1
ATOM 718 C CA . GLN A 1 95 ? 13.137 5.071 -13.263 1.00 93.44 95 GLN A CA 1
ATOM 719 C C . GLN A 1 95 ? 13.220 5.261 -11.743 1.00 93.44 95 GLN A C 1
ATOM 721 O O . GLN A 1 95 ? 14.302 5.246 -11.156 1.00 93.44 95 GLN A O 1
ATOM 726 N N . LYS A 1 96 ? 12.069 5.473 -11.093 1.00 93.94 96 LYS A N 1
ATOM 727 C CA . LYS A 1 96 ? 11.981 5.629 -9.639 1.00 93.94 96 LYS A CA 1
ATOM 728 C C . LYS A 1 96 ? 12.234 4.320 -8.906 1.00 93.94 96 LYS A C 1
ATOM 730 O O . LYS A 1 96 ? 12.978 4.340 -7.938 1.00 93.94 96 LYS A O 1
ATOM 735 N N . LEU A 1 97 ? 11.669 3.219 -9.395 1.00 93.75 97 LEU A N 1
ATOM 736 C CA . LEU A 1 97 ? 11.915 1.887 -8.857 1.00 93.75 97 LEU A CA 1
ATOM 737 C C . LEU A 1 97 ? 13.387 1.485 -9.022 1.00 93.75 97 LEU A C 1
ATOM 739 O O . LEU A 1 97 ? 13.987 1.017 -8.069 1.00 93.75 97 LEU A O 1
ATOM 743 N N . GLU A 1 98 ? 13.990 1.732 -10.189 1.00 95.00 98 GLU A N 1
ATOM 744 C CA . GLU A 1 98 ? 15.414 1.479 -10.449 1.00 95.00 98 GLU A CA 1
ATOM 745 C C . GLU A 1 98 ? 16.316 2.258 -9.483 1.00 95.00 98 GLU A C 1
ATOM 747 O O . GLU A 1 98 ? 17.269 1.715 -8.927 1.00 95.00 98 GLU A O 1
ATOM 752 N N . SER A 1 99 ? 15.983 3.531 -9.241 1.00 93.69 99 SER A N 1
ATOM 753 C CA . SER A 1 99 ? 16.721 4.394 -8.307 1.00 93.69 99 SER A CA 1
ATOM 754 C C . SER A 1 99 ? 16.602 3.955 -6.843 1.00 93.69 99 SER A C 1
ATOM 756 O O . SER A 1 99 ? 17.396 4.410 -6.020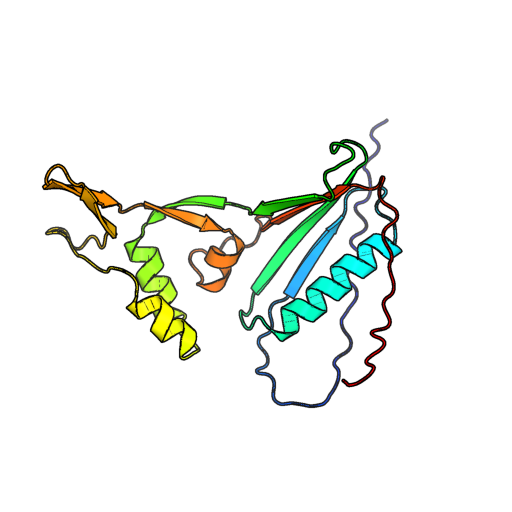 1.00 93.69 99 SER A O 1
ATOM 758 N N . ASP A 1 100 ? 15.608 3.126 -6.524 1.00 92.19 100 ASP A N 1
ATOM 759 C CA . ASP A 1 100 ? 15.264 2.666 -5.176 1.00 92.19 100 ASP A CA 1
ATOM 760 C C . ASP A 1 100 ? 15.668 1.200 -4.923 1.00 92.19 100 ASP A C 1
ATOM 762 O O . ASP A 1 100 ? 15.396 0.649 -3.864 1.00 92.19 100 ASP A O 1
ATOM 766 N N . ILE A 1 101 ? 16.349 0.543 -5.871 1.00 91.94 101 ILE A N 1
ATOM 767 C CA . ILE A 1 101 ? 16.844 -0.828 -5.684 1.00 91.94 101 ILE A CA 1
ATOM 768 C C . ILE A 1 101 ? 17.839 -0.861 -4.514 1.00 91.94 101 ILE A C 1
ATOM 770 O O . ILE A 1 101 ? 18.953 -0.334 -4.609 1.00 91.94 101 ILE A O 1
ATOM 774 N N . THR A 1 102 ? 17.465 -1.536 -3.424 1.00 88.12 102 THR A N 1
ATOM 775 C CA . THR A 1 102 ? 18.330 -1.732 -2.245 1.00 88.12 102 THR A CA 1
ATOM 776 C C . THR A 1 102 ? 18.640 -3.205 -1.977 1.00 88.12 102 THR A C 1
ATOM 778 O O . THR A 1 102 ? 19.614 -3.520 -1.284 1.00 88.12 102 THR A O 1
ATOM 781 N N . SER A 1 103 ? 17.868 -4.120 -2.568 1.00 87.44 103 SER A N 1
ATOM 782 C CA . SER A 1 103 ? 17.999 -5.563 -2.398 1.00 87.44 103 SER A CA 1
ATOM 783 C C . SER A 1 103 ? 18.085 -6.323 -3.729 1.00 87.44 103 SER A C 1
ATOM 785 O O . SER A 1 103 ? 17.796 -5.810 -4.809 1.00 87.44 103 SER A O 1
ATOM 787 N N . LYS A 1 104 ? 18.472 -7.604 -3.650 1.00 90.81 104 LYS A N 1
ATOM 788 C CA . LYS A 1 104 ? 18.434 -8.512 -4.810 1.00 90.81 104 LYS A CA 1
ATOM 789 C C . LYS A 1 104 ? 17.010 -8.804 -5.273 1.00 90.81 104 LYS A C 1
ATOM 791 O O . LYS A 1 104 ? 16.809 -9.079 -6.452 1.00 90.81 104 LYS A O 1
ATOM 796 N N . ASP A 1 105 ? 16.048 -8.781 -4.357 1.00 89.12 105 ASP A N 1
ATOM 797 C CA . ASP A 1 105 ? 14.650 -9.017 -4.698 1.00 89.12 105 ASP A CA 1
ATOM 798 C C . ASP A 1 105 ? 14.086 -7.825 -5.483 1.00 89.12 105 ASP A C 1
ATOM 800 O O . ASP A 1 105 ? 13.378 -8.047 -6.465 1.00 89.12 105 ASP A O 1
ATOM 804 N N . ASP A 1 106 ? 14.498 -6.592 -5.160 1.00 89.81 106 ASP A N 1
ATOM 805 C CA . ASP A 1 106 ? 14.156 -5.392 -5.943 1.00 89.81 106 ASP A CA 1
ATOM 806 C C . ASP A 1 106 ? 14.740 -5.466 -7.354 1.00 89.81 106 ASP A C 1
ATOM 808 O O . ASP A 1 106 ? 14.035 -5.220 -8.331 1.00 89.81 106 ASP A O 1
ATOM 812 N N . GLU A 1 107 ? 16.011 -5.869 -7.479 1.00 94.19 107 GLU A N 1
ATOM 813 C CA . GLU A 1 107 ? 16.665 -6.063 -8.777 1.00 94.19 107 GLU A CA 1
ATOM 814 C C . GLU A 1 107 ? 15.923 -7.116 -9.618 1.00 94.19 107 GLU A C 1
ATOM 816 O O . GLU A 1 107 ? 15.660 -6.907 -10.805 1.00 94.19 107 GLU A O 1
ATOM 821 N N . ILE A 1 108 ? 15.532 -8.241 -9.007 1.00 94.56 108 ILE A N 1
ATOM 822 C CA . ILE A 1 108 ? 14.737 -9.273 -9.682 1.00 94.56 108 ILE A CA 1
ATOM 823 C C . ILE A 1 108 ? 13.375 -8.711 -10.093 1.00 94.56 108 ILE A C 1
ATOM 825 O O . ILE A 1 108 ? 12.971 -8.926 -11.234 1.00 94.56 108 ILE A O 1
ATOM 829 N N . ALA A 1 109 ? 12.671 -8.012 -9.203 1.00 91.44 109 ALA A N 1
ATOM 830 C CA . ALA A 1 109 ? 11.355 -7.449 -9.486 1.00 91.44 109 ALA A CA 1
ATOM 831 C C . ALA A 1 109 ? 11.414 -6.428 -10.631 1.00 91.44 109 ALA A C 1
ATOM 833 O O . ALA A 1 109 ? 10.636 -6.536 -11.581 1.00 91.44 109 ALA A O 1
ATOM 834 N N . HIS A 1 110 ? 12.372 -5.500 -10.582 1.00 94.31 110 HIS A N 1
ATOM 835 C CA . HIS A 1 110 ? 12.604 -4.496 -11.617 1.00 94.31 110 HIS A CA 1
ATOM 836 C C . HIS A 1 110 ? 12.907 -5.145 -12.974 1.00 94.31 110 HIS A C 1
ATOM 838 O O . HIS A 1 110 ? 12.228 -4.863 -13.958 1.00 94.31 110 HIS A O 1
ATOM 844 N N . ASN A 1 111 ? 13.837 -6.105 -13.016 1.00 94.50 111 ASN A N 1
ATOM 845 C CA . ASN A 1 111 ? 14.258 -6.777 -14.253 1.00 94.50 111 ASN A CA 1
ATOM 846 C C . ASN A 1 111 ? 13.177 -7.676 -14.888 1.00 94.50 111 ASN A C 1
ATOM 848 O O . ASN A 1 111 ? 13.404 -8.272 -15.944 1.00 94.50 111 ASN A O 1
ATOM 852 N N . LYS A 1 112 ? 12.016 -7.845 -14.242 1.00 94.12 112 LYS A N 1
ATOM 853 C CA . LYS A 1 112 ? 10.847 -8.538 -14.813 1.00 94.12 112 LYS A CA 1
ATOM 854 C C . LYS A 1 112 ? 9.823 -7.593 -15.426 1.00 94.12 112 LYS A C 1
ATOM 856 O O . LYS A 1 112 ? 8.860 -8.072 -16.027 1.00 94.12 112 LYS A O 1
ATOM 861 N N . LEU A 1 113 ? 10.004 -6.288 -15.272 1.00 93.12 113 LEU A N 1
ATOM 862 C CA . LEU A 1 113 ? 9.146 -5.293 -15.889 1.00 93.12 113 LEU A CA 1
ATOM 863 C C . LEU A 1 113 ? 9.577 -5.048 -17.337 1.00 93.12 113 LEU A C 1
ATOM 865 O O . LEU A 1 113 ? 10.732 -5.243 -17.696 1.00 93.12 113 LEU A O 1
ATOM 869 N N . GLN A 1 114 ? 8.614 -4.676 -18.177 1.00 92.62 114 GLN A N 1
ATOM 870 C CA . GLN A 1 114 ? 8.884 -4.294 -19.560 1.00 92.62 114 GLN A CA 1
ATOM 871 C C . GLN A 1 114 ? 9.378 -2.851 -19.595 1.00 92.62 114 GLN A C 1
ATOM 873 O O . GLN A 1 114 ? 8.817 -2.001 -18.912 1.00 92.62 114 GLN A O 1
ATOM 878 N N . ASP A 1 115 ? 10.365 -2.564 -20.428 1.00 89.88 115 ASP A N 1
ATOM 879 C CA . ASP A 1 115 ? 10.937 -1.232 -20.623 1.00 89.88 115 ASP A CA 1
ATOM 880 C C . ASP A 1 115 ? 10.890 -0.792 -22.096 1.00 89.88 115 ASP A C 1
ATOM 882 O O . ASP A 1 115 ? 11.652 0.078 -22.511 1.00 89.88 115 ASP A O 1
ATOM 886 N N . ASP A 1 116 ? 9.949 -1.347 -22.873 1.00 85.69 116 ASP A N 1
ATOM 887 C CA . ASP A 1 116 ? 9.785 -1.035 -24.292 1.00 85.69 116 ASP A CA 1
ATOM 888 C C . ASP A 1 116 ? 9.661 0.478 -24.517 1.00 85.69 116 ASP A C 1
ATOM 890 O O . ASP A 1 116 ? 8.797 1.169 -23.962 1.00 85.69 116 ASP A O 1
ATOM 894 N N . GLU A 1 117 ? 10.520 0.992 -25.386 1.00 82.50 117 GLU A N 1
ATOM 895 C CA . GLU A 1 117 ? 10.610 2.401 -25.731 1.00 82.50 117 GLU A CA 1
ATOM 896 C C . GLU A 1 117 ? 9.973 2.640 -27.107 1.00 82.50 117 GLU A C 1
ATOM 898 O O . GLU A 1 117 ? 10.102 1.834 -28.029 1.00 82.50 117 GLU A O 1
ATOM 903 N N . ASN A 1 118 ? 9.212 3.728 -27.250 1.00 75.81 118 ASN A N 1
ATOM 904 C CA . ASN A 1 118 ? 8.707 4.156 -28.557 1.00 75.81 118 ASN A CA 1
ATOM 905 C C . ASN A 1 118 ? 9.631 5.209 -29.188 1.00 75.81 118 ASN A C 1
ATOM 907 O O . ASN A 1 118 ? 10.503 5.740 -28.518 1.00 75.81 118 ASN A O 1
ATOM 911 N N . ASP A 1 119 ? 9.375 5.588 -30.444 1.00 70.44 119 ASP A N 1
ATOM 912 C CA . ASP A 1 119 ? 10.179 6.576 -31.194 1.00 70.44 119 ASP A CA 1
ATOM 913 C C . ASP A 1 119 ? 10.310 7.973 -30.533 1.00 70.44 119 ASP A C 1
ATOM 915 O O . ASP A 1 119 ? 11.032 8.827 -31.042 1.00 70.44 119 ASP A O 1
ATOM 919 N N . ASN A 1 120 ? 9.593 8.240 -29.433 1.00 72.56 120 ASN A N 1
ATOM 920 C CA . ASN A 1 120 ? 9.641 9.493 -28.674 1.00 72.56 120 ASN A CA 1
ATOM 921 C C . ASN A 1 120 ? 10.234 9.306 -27.261 1.00 72.56 120 ASN A C 1
ATOM 923 O O . ASN A 1 120 ? 9.871 10.070 -26.363 1.00 72.56 120 ASN A O 1
ATOM 927 N N . ASP A 1 121 ? 11.034 8.265 -27.038 1.00 66.62 121 ASP A N 1
ATOM 928 C CA . ASP A 1 121 ? 11.656 7.915 -25.753 1.00 66.62 121 ASP A CA 1
ATOM 929 C C . ASP A 1 121 ? 10.652 7.756 -24.590 1.00 66.62 121 ASP A C 1
ATOM 931 O O . ASP A 1 121 ? 10.925 8.060 -23.425 1.00 66.62 121 ASP A O 1
ATOM 935 N N . ASN A 1 122 ? 9.415 7.334 -24.891 1.00 81.88 122 ASN A N 1
ATOM 936 C CA . ASN A 1 122 ? 8.428 7.045 -23.850 1.00 81.88 122 ASN A CA 1
ATOM 937 C C . ASN A 1 122 ? 8.365 5.545 -23.581 1.00 81.88 122 ASN A C 1
ATOM 939 O O . ASN A 1 122 ? 7.776 4.784 -24.358 1.00 81.88 122 ASN A O 1
ATOM 943 N N . ILE A 1 123 ? 8.893 5.163 -22.420 1.00 90.06 123 ILE A N 1
ATOM 944 C CA . ILE A 1 123 ? 8.793 3.803 -21.898 1.00 90.06 123 ILE A CA 1
ATOM 945 C C . ILE A 1 123 ? 7.323 3.450 -21.622 1.00 90.06 123 ILE A C 1
ATOM 947 O O . ILE A 1 123 ? 6.566 4.237 -21.030 1.00 90.06 123 ILE A O 1
ATOM 951 N N . HIS A 1 124 ? 6.904 2.263 -22.055 1.00 89.31 124 HIS A N 1
ATOM 952 C CA . HIS A 1 124 ? 5.536 1.776 -21.927 1.00 89.31 124 HIS A CA 1
ATOM 953 C C . HIS A 1 124 ? 5.481 0.272 -21.654 1.00 89.31 124 HIS A C 1
ATOM 955 O O . HIS A 1 124 ? 6.373 -0.485 -22.008 1.00 89.31 124 HIS A O 1
ATOM 961 N N . TYR A 1 125 ? 4.375 -0.159 -21.054 1.00 89.38 125 TYR A N 1
ATOM 962 C CA . TYR A 1 125 ? 4.010 -1.568 -21.009 1.00 89.38 125 TYR A CA 1
ATOM 963 C C . TYR A 1 125 ? 3.324 -1.944 -22.325 1.00 89.38 125 TYR A C 1
ATOM 965 O O . TYR A 1 125 ? 2.380 -1.258 -22.738 1.00 89.38 125 TYR A O 1
ATOM 973 N N . GLN A 1 126 ? 3.755 -3.023 -22.971 1.00 90.50 126 GLN A N 1
ATOM 974 C CA . GLN A 1 126 ? 3.183 -3.515 -24.218 1.00 90.50 126 GLN A CA 1
ATOM 975 C C . GLN A 1 126 ? 2.436 -4.838 -24.005 1.00 90.50 126 GLN A C 1
ATOM 977 O O . GLN A 1 126 ? 2.971 -5.825 -23.497 1.00 90.50 126 GLN A O 1
ATOM 982 N N . ALA A 1 127 ? 1.190 -4.880 -24.479 1.00 89.44 127 ALA A N 1
ATOM 983 C CA . ALA A 1 127 ? 0.404 -6.102 -24.596 1.00 89.44 127 ALA A CA 1
ATOM 984 C C . ALA A 1 127 ? 0.054 -6.385 -26.061 1.00 89.44 127 ALA A C 1
ATOM 986 O O . ALA A 1 127 ? -0.279 -5.473 -26.819 1.00 89.44 127 ALA A O 1
ATOM 987 N N . MET A 1 128 ? 0.072 -7.661 -26.442 1.00 90.38 128 MET A N 1
ATOM 988 C CA . MET A 1 128 ? -0.409 -8.136 -27.738 1.00 90.38 128 MET A CA 1
ATOM 989 C C . MET A 1 128 ? -1.690 -8.942 -27.533 1.00 90.38 128 MET A C 1
ATOM 991 O O . MET A 1 128 ? -1.704 -9.904 -26.766 1.00 90.38 128 MET A O 1
ATOM 995 N N . PHE A 1 129 ? -2.764 -8.561 -28.220 1.00 91.31 129 PHE A N 1
ATOM 996 C CA . PHE A 1 129 ? -4.002 -9.337 -28.221 1.00 91.31 129 PHE A CA 1
ATOM 997 C C . PHE A 1 129 ? -3.944 -10.469 -29.253 1.00 91.31 129 PHE A C 1
ATOM 999 O O . PHE A 1 129 ? -3.221 -10.381 -30.243 1.00 91.31 129 PHE A O 1
ATOM 1006 N N . GLU A 1 130 ? -4.768 -11.508 -29.075 1.00 92.62 130 GLU A N 1
ATOM 1007 C CA . GLU A 1 130 ? -4.878 -12.628 -30.032 1.00 92.62 130 GLU A CA 1
ATOM 1008 C C . GLU A 1 130 ? -5.236 -12.172 -31.456 1.00 92.62 130 GLU A C 1
ATOM 1010 O O . GLU A 1 130 ? -4.878 -12.825 -32.432 1.00 92.62 130 GLU A O 1
ATOM 1015 N N . SER A 1 131 ? -5.898 -11.019 -31.588 1.00 92.56 131 SER A N 1
ATOM 1016 C CA . SER A 1 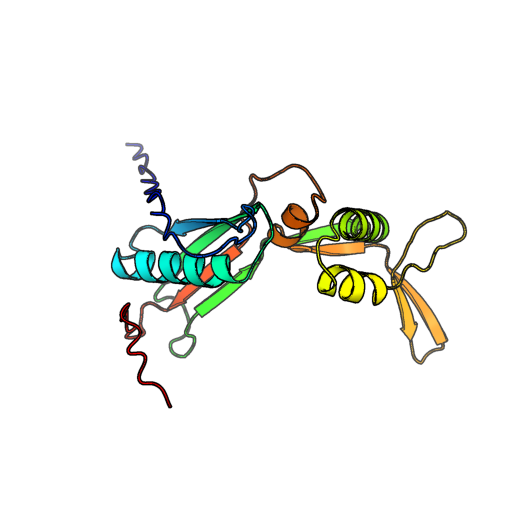131 ? -6.200 -10.384 -32.874 1.00 92.56 131 SER A CA 1
ATOM 1017 C C . SER A 1 131 ? -4.962 -9.869 -33.625 1.00 92.56 131 SER A C 1
ATOM 1019 O O . SER A 1 131 ? -5.098 -9.388 -34.748 1.00 92.56 131 SER A O 1
ATOM 1021 N N . GLY A 1 132 ? -3.774 -9.920 -33.013 1.00 89.81 132 GLY A N 1
ATOM 1022 C CA . GLY A 1 132 ? -2.543 -9.321 -33.529 1.00 89.81 132 GLY A CA 1
ATOM 1023 C C . GLY A 1 132 ? -2.471 -7.804 -33.336 1.00 89.81 132 GLY A C 1
ATOM 1024 O O . GLY A 1 132 ? -1.561 -7.162 -33.857 1.00 89.81 132 GLY A O 1
ATOM 1025 N N . GLN A 1 133 ? -3.425 -7.211 -32.611 1.00 90.56 133 GLN A N 1
ATOM 1026 C CA . GLN A 1 133 ? -3.396 -5.793 -32.272 1.00 90.56 133 GLN A CA 1
ATOM 1027 C C . GLN A 1 133 ? -2.534 -5.567 -31.024 1.00 90.56 133 GLN A C 1
ATOM 1029 O O . GLN A 1 133 ? -2.807 -6.131 -29.965 1.00 90.56 133 GLN A O 1
ATOM 1034 N N . GLY A 1 134 ? -1.525 -4.703 -31.146 1.00 88.31 134 GLY A N 1
ATOM 1035 C CA . GLY A 1 134 ? -0.733 -4.229 -30.014 1.00 88.31 134 GLY A CA 1
ATOM 1036 C C . GLY A 1 134 ? -1.442 -3.118 -29.237 1.00 88.31 134 GLY A C 1
ATOM 1037 O O . GLY A 1 134 ? -2.183 -2.309 -29.806 1.00 88.31 134 GLY A O 1
ATOM 1038 N N . TRP A 1 135 ? -1.194 -3.062 -27.933 1.00 89.62 135 TRP A N 1
ATOM 1039 C CA . TRP A 1 135 ? -1.606 -1.971 -27.061 1.00 89.62 135 TRP A CA 1
ATOM 1040 C C . TRP A 1 135 ? -0.455 -1.543 -26.166 1.00 89.62 135 TRP A C 1
ATOM 1042 O O . TRP A 1 135 ? 0.165 -2.364 -25.495 1.00 89.62 135 TRP A O 1
ATOM 1052 N N . ASN A 1 136 ? -0.226 -0.233 -26.138 1.00 90.19 136 ASN A N 1
ATOM 1053 C CA . ASN A 1 136 ? 0.819 0.384 -25.345 1.00 90.19 136 ASN A CA 1
ATOM 1054 C C . ASN A 1 136 ? 0.171 1.157 -24.199 1.00 90.19 136 ASN A C 1
ATOM 1056 O O . ASN A 1 136 ? -0.677 2.029 -24.420 1.00 90.19 136 ASN A O 1
ATOM 1060 N N . ASN A 1 137 ? 0.598 0.859 -22.980 1.00 89.31 137 ASN A N 1
ATOM 1061 C CA . ASN A 1 137 ? 0.138 1.520 -21.779 1.00 89.31 137 ASN A CA 1
ATOM 1062 C C . ASN A 1 137 ? 1.264 2.327 -21.134 1.00 89.31 137 ASN A C 1
ATOM 1064 O O . ASN A 1 137 ? 2.222 1.783 -20.595 1.00 89.31 137 ASN A O 1
ATOM 1068 N N . THR A 1 138 ? 1.110 3.646 -21.142 1.00 92.25 138 THR A N 1
ATOM 1069 C CA . THR A 1 138 ? 2.029 4.580 -20.475 1.00 92.25 138 THR A CA 1
ATOM 1070 C C . THR A 1 138 ? 1.557 4.968 -19.076 1.00 92.25 138 THR A C 1
ATOM 1072 O O . THR A 1 138 ? 2.189 5.802 -18.424 1.00 92.25 138 THR A O 1
ATOM 1075 N N . LYS A 1 139 ? 0.424 4.420 -18.614 1.00 93.06 139 LYS A N 1
ATOM 1076 C CA . LYS A 1 139 ? -0.241 4.834 -17.380 1.00 93.06 139 LYS A CA 1
ATOM 1077 C C . LYS A 1 139 ? -0.512 3.667 -16.440 1.00 93.06 139 LYS A C 1
ATOM 1079 O O . LYS A 1 139 ? -1.155 2.691 -16.809 1.00 93.06 139 LYS A O 1
ATOM 1084 N N . ILE A 1 140 ? -0.136 3.826 -15.178 1.00 93.94 140 ILE A N 1
ATOM 1085 C CA . ILE A 1 140 ? -0.435 2.863 -14.116 1.00 93.94 140 ILE A CA 1
ATOM 1086 C C . ILE A 1 140 ? -1.254 3.498 -12.994 1.00 93.94 140 ILE A C 1
ATOM 1088 O O . ILE A 1 140 ? -1.345 4.726 -12.862 1.00 93.94 140 ILE A O 1
ATOM 1092 N N . ALA A 1 141 ? -1.875 2.641 -12.190 1.00 94.31 141 ALA A N 1
ATOM 1093 C CA . ALA A 1 141 ? -2.337 3.004 -10.863 1.00 94.31 141 ALA A CA 1
ATOM 1094 C C . ALA A 1 141 ? -1.292 2.537 -9.847 1.00 94.31 141 ALA A C 1
ATOM 1096 O O . ALA A 1 141 ? -0.796 1.420 -9.955 1.00 94.31 141 ALA A O 1
ATOM 1097 N N . LEU A 1 142 ? -0.975 3.389 -8.878 1.00 93.69 142 LEU A N 1
ATOM 1098 C CA . LEU A 1 142 ? -0.017 3.098 -7.818 1.00 93.69 142 LEU A CA 1
ATOM 1099 C C . LEU A 1 142 ? -0.689 3.338 -6.468 1.00 93.69 142 LEU A C 1
ATOM 1101 O O . LEU A 1 142 ? -1.449 4.300 -6.324 1.00 93.69 142 LEU A O 1
ATOM 1105 N N . THR A 1 143 ? -0.450 2.467 -5.492 1.00 94.81 143 THR A N 1
ATOM 1106 C CA . THR A 1 143 ? -0.888 2.730 -4.117 1.00 94.81 143 THR A CA 1
ATOM 1107 C C . THR A 1 143 ? -0.091 3.903 -3.550 1.00 94.81 143 THR A C 1
ATOM 1109 O O . THR A 1 143 ? 1.041 4.154 -3.963 1.00 94.81 143 THR A O 1
ATOM 1112 N N . ASN A 1 144 ? -0.673 4.649 -2.615 1.00 94.31 144 ASN A N 1
ATOM 1113 C CA . ASN A 1 144 ? 0.024 5.764 -1.981 1.00 94.31 144 ASN A CA 1
ATOM 1114 C C . ASN A 1 144 ? 1.282 5.275 -1.241 1.00 94.31 144 ASN A C 1
ATOM 1116 O O . ASN A 1 144 ? 2.326 5.893 -1.406 1.00 94.31 144 ASN A O 1
ATOM 1120 N N . ALA A 1 145 ? 1.215 4.132 -0.543 1.00 93.19 145 ALA A N 1
ATOM 1121 C CA . ALA A 1 145 ? 2.371 3.528 0.123 1.00 93.19 145 ALA A CA 1
ATOM 1122 C C . ALA A 1 145 ? 3.509 3.199 -0.860 1.00 93.19 145 ALA A C 1
ATOM 1124 O O . ALA A 1 145 ? 4.622 3.678 -0.675 1.00 93.19 145 ALA A O 1
ATOM 1125 N N . ASN A 1 146 ? 3.230 2.491 -1.963 1.00 92.50 146 ASN A N 1
ATOM 1126 C CA . ASN A 1 146 ? 4.272 2.146 -2.941 1.00 92.50 146 ASN A CA 1
ATOM 1127 C C . ASN A 1 146 ? 4.819 3.392 -3.649 1.00 92.50 146 ASN A C 1
ATOM 1129 O O . ASN A 1 146 ? 5.991 3.440 -3.996 1.00 92.50 146 ASN A O 1
ATOM 1133 N N . ALA A 1 147 ? 3.983 4.415 -3.866 1.00 93.44 147 ALA A N 1
ATOM 1134 C CA . ALA A 1 147 ? 4.433 5.693 -4.412 1.00 93.44 147 ALA A CA 1
ATOM 1135 C C . ALA A 1 147 ? 5.390 6.428 -3.463 1.00 93.44 147 ALA A C 1
ATOM 1137 O O . ALA A 1 147 ? 6.290 7.120 -3.940 1.00 93.44 147 ALA A O 1
ATOM 1138 N N . LYS A 1 148 ? 5.187 6.304 -2.145 1.00 92.25 148 LYS A N 1
ATOM 1139 C CA . LYS A 1 148 ? 6.082 6.863 -1.127 1.00 92.25 148 LYS A CA 1
ATOM 1140 C C . LYS A 1 148 ? 7.398 6.098 -1.064 1.00 92.25 148 LYS A C 1
ATOM 1142 O O . LYS A 1 148 ? 8.425 6.764 -1.093 1.00 92.25 148 LYS A O 1
ATOM 1147 N N . ALA A 1 149 ? 7.341 4.762 -1.035 1.00 91.25 149 ALA A N 1
ATOM 1148 C CA . ALA A 1 149 ? 8.507 3.876 -0.964 1.00 91.25 149 ALA A CA 1
ATOM 1149 C C . ALA A 1 149 ? 9.551 4.252 -2.025 1.00 91.25 149 ALA A C 1
ATOM 1151 O O . ALA A 1 149 ? 10.618 4.745 -1.694 1.00 91.25 149 ALA A O 1
ATOM 1152 N N . ILE A 1 150 ? 9.143 4.262 -3.298 1.00 92.44 150 ILE A N 1
ATOM 1153 C CA . ILE A 1 150 ? 10.042 4.584 -4.422 1.00 92.44 150 ILE A CA 1
ATOM 1154 C C . ILE A 1 150 ? 10.270 6.092 -4.636 1.00 92.44 150 ILE A C 1
ATOM 1156 O O . ILE A 1 150 ? 10.756 6.525 -5.686 1.00 92.44 150 ILE A O 1
ATOM 1160 N N . ASN A 1 151 ? 9.813 6.941 -3.708 1.00 91.31 151 ASN A N 1
ATOM 1161 C CA . ASN A 1 151 ? 9.869 8.400 -3.821 1.00 91.31 151 ASN A CA 1
ATOM 1162 C C . ASN A 1 151 ? 9.320 8.926 -5.172 1.00 91.31 151 ASN A C 1
ATOM 1164 O O . ASN A 1 151 ? 9.907 9.800 -5.835 1.00 91.31 151 ASN A O 1
ATOM 1168 N N . TYR A 1 152 ? 8.180 8.378 -5.612 1.00 91.50 152 TYR A N 1
ATOM 1169 C CA . TYR A 1 152 ? 7.513 8.776 -6.854 1.00 91.50 152 TYR A CA 1
ATOM 1170 C C . TYR A 1 152 ? 7.080 10.254 -6.794 1.00 91.50 152 TYR A C 1
ATOM 1172 O O . TYR A 1 152 ? 7.118 10.966 -7.800 1.00 91.50 152 TYR A O 1
ATOM 1180 N N . HIS A 1 153 ? 6.690 10.749 -5.615 1.00 78.69 153 HIS A N 1
ATOM 1181 C CA . HIS A 1 153 ? 6.455 12.171 -5.347 1.00 78.69 153 HIS A CA 1
ATOM 1182 C C . HIS A 1 153 ? 6.641 12.504 -3.856 1.00 78.69 153 HIS A C 1
ATOM 1184 O O . HIS A 1 153 ? 6.510 11.640 -2.999 1.00 78.69 153 HIS A O 1
ATOM 1190 N N . SER A 1 154 ? 6.786 13.787 -3.518 1.00 66.12 154 SER A N 1
ATOM 1191 C CA . SER A 1 154 ? 7.060 14.247 -2.144 1.00 66.12 154 SER A CA 1
ATOM 1192 C C . SER A 1 154 ? 5.839 14.455 -1.229 1.00 66.12 154 SER A C 1
ATOM 1194 O O . SER A 1 154 ? 6.006 14.804 -0.061 1.00 66.12 154 SER A O 1
ATOM 1196 N N . ASN A 1 155 ? 4.599 14.296 -1.714 1.00 66.88 155 ASN A N 1
ATOM 1197 C CA . ASN A 1 155 ? 3.415 14.537 -0.880 1.00 66.88 155 ASN A CA 1
ATOM 1198 C C . ASN A 1 155 ? 3.069 13.341 0.029 1.00 66.88 155 ASN A C 1
ATOM 1200 O O . ASN A 1 155 ? 2.386 12.410 -0.397 1.00 66.88 155 ASN A O 1
ATOM 1204 N N . ASN A 1 156 ? 3.451 13.444 1.305 1.00 68.44 156 ASN A N 1
ATOM 1205 C CA . ASN A 1 156 ? 3.226 12.422 2.335 1.00 68.44 156 ASN A CA 1
ATOM 1206 C C . ASN A 1 156 ? 1.944 12.598 3.170 1.00 68.44 156 ASN A C 1
ATOM 1208 O O . ASN A 1 156 ? 1.738 11.875 4.143 1.00 68.44 156 ASN A O 1
ATOM 1212 N N . SER A 1 157 ? 1.067 13.541 2.810 1.00 71.56 157 SER A N 1
ATOM 1213 C CA . SER A 1 157 ? -0.146 13.837 3.598 1.00 71.56 157 SER A CA 1
ATOM 1214 C C . SER A 1 157 ? -1.340 12.919 3.317 1.00 71.56 157 SER A C 1
ATOM 1216 O O . SER A 1 157 ? -2.327 12.963 4.047 1.00 71.56 157 SER A O 1
ATOM 1218 N N . LEU A 1 158 ? -1.281 12.108 2.258 1.00 82.75 158 LEU A N 1
ATOM 1219 C CA . LEU A 1 158 ? -2.377 11.218 1.884 1.00 82.75 158 LEU A CA 1
ATOM 1220 C C . LEU A 1 158 ? -2.430 9.981 2.789 1.00 82.75 158 LEU A C 1
ATOM 1222 O O . LEU A 1 158 ? -1.389 9.434 3.156 1.00 82.75 158 LEU A O 1
ATOM 1226 N N . LEU A 1 159 ? -3.656 9.536 3.083 1.00 92.88 159 LEU A N 1
ATOM 1227 C CA . LEU A 1 159 ? -3.930 8.245 3.708 1.00 92.88 159 LEU A CA 1
ATOM 1228 C C . LEU A 1 159 ? -3.523 7.114 2.753 1.00 92.88 159 LEU A C 1
ATOM 1230 O O . LEU A 1 159 ? -3.888 7.146 1.574 1.00 92.88 159 LEU A O 1
ATOM 1234 N N . ASP A 1 160 ? -2.784 6.126 3.244 1.00 95.81 160 ASP A N 1
ATOM 1235 C CA . ASP A 1 160 ? -2.272 5.014 2.439 1.00 95.81 160 ASP A CA 1
ATOM 1236 C C . ASP A 1 160 ? -3.191 3.804 2.428 1.00 95.81 160 ASP A C 1
ATOM 1238 O O . ASP A 1 160 ? -3.236 3.075 1.436 1.00 95.81 160 ASP A O 1
ATOM 1242 N N . GLY A 1 161 ? -3.960 3.625 3.496 1.00 96.31 161 GLY A N 1
ATOM 1243 C CA . GLY A 1 161 ? -4.903 2.530 3.623 1.00 96.31 161 GLY A CA 1
ATOM 1244 C C . GLY A 1 161 ? -6.085 2.884 4.508 1.00 96.31 161 GLY A C 1
ATOM 1245 O O . GLY A 1 161 ? -6.008 3.729 5.397 1.00 96.31 161 GLY A O 1
ATOM 1246 N N . TYR A 1 162 ? -7.190 2.207 4.255 1.00 97.69 162 TYR A N 1
ATOM 1247 C CA . TYR A 1 162 ? -8.354 2.200 5.116 1.00 97.69 162 TYR A CA 1
ATOM 1248 C C . TYR A 1 162 ? -8.739 0.745 5.369 1.00 97.69 162 TYR A C 1
ATOM 1250 O O . TYR A 1 162 ? -8.923 -0.018 4.418 1.00 97.69 162 TYR A O 1
ATOM 1258 N N . ILE A 1 163 ? -8.829 0.356 6.633 1.00 97.75 163 ILE A N 1
ATOM 1259 C CA . ILE A 1 163 ? -9.239 -0.976 7.068 1.00 97.75 163 ILE A CA 1
ATOM 1260 C C . ILE A 1 163 ? -10.592 -0.839 7.750 1.00 97.75 163 ILE A C 1
ATOM 1262 O O . ILE A 1 163 ? -10.771 0.020 8.606 1.00 97.75 163 ILE A O 1
ATOM 1266 N N . VAL A 1 164 ? -11.529 -1.707 7.390 1.00 97.00 164 VAL A N 1
ATOM 1267 C CA . VAL A 1 164 ? -12.802 -1.862 8.086 1.00 97.00 164 VAL A CA 1
ATOM 1268 C C . VAL A 1 164 ? -12.909 -3.284 8.604 1.00 97.00 164 VAL A C 1
ATOM 1270 O O . VAL A 1 164 ? -12.703 -4.236 7.853 1.00 97.00 164 VAL A O 1
ATOM 1273 N N . MET A 1 165 ? -13.237 -3.442 9.876 1.00 95.88 165 MET A N 1
ATOM 1274 C CA . MET A 1 165 ? -13.442 -4.739 10.507 1.00 95.88 165 MET A CA 1
ATOM 1275 C C . MET A 1 165 ? -14.831 -4.807 11.114 1.00 95.88 165 MET A C 1
ATOM 1277 O O . MET A 1 165 ? -15.374 -3.814 11.594 1.00 95.88 165 MET A O 1
ATOM 1281 N N . ASN A 1 166 ? -15.404 -6.002 11.087 1.00 95.00 166 ASN A N 1
ATOM 1282 C CA . ASN A 1 166 ? -16.726 -6.245 11.627 1.00 95.00 166 ASN A CA 1
ATOM 1283 C C . ASN A 1 166 ? -16.646 -6.426 13.147 1.00 95.00 166 ASN A C 1
ATOM 1285 O O . ASN A 1 166 ? -15.947 -7.322 13.619 1.00 95.00 166 ASN A O 1
ATOM 1289 N N . ASP A 1 167 ? -17.350 -5.599 13.913 1.00 92.31 167 ASP A N 1
ATOM 1290 C CA . ASP A 1 167 ? -17.334 -5.632 15.381 1.00 92.31 167 ASP A CA 1
ATOM 1291 C C . ASP A 1 167 ? -18.294 -6.674 15.992 1.00 92.31 167 ASP A C 1
ATOM 1293 O O . ASP A 1 167 ? -18.229 -6.948 17.190 1.00 92.31 167 ASP A O 1
ATOM 1297 N N . THR A 1 168 ? -19.142 -7.306 15.172 1.00 91.31 168 THR A N 1
ATOM 1298 C CA . THR A 1 168 ? -20.119 -8.315 15.620 1.00 91.31 168 THR A CA 1
ATOM 1299 C C . THR A 1 168 ? -19.501 -9.695 15.852 1.00 91.31 168 THR A C 1
ATOM 1301 O O . THR A 1 168 ? -20.142 -10.577 16.432 1.00 91.31 168 THR A O 1
ATOM 1304 N N . PHE A 1 169 ? -18.255 -9.902 15.415 1.00 89.50 169 PHE A N 1
ATOM 1305 C CA . PHE A 1 169 ? -17.500 -11.124 15.678 1.00 89.50 169 PHE A CA 1
ATOM 1306 C C . PHE A 1 169 ? -16.826 -11.080 17.051 1.00 89.50 169 PHE A C 1
ATOM 1308 O O . PHE A 1 169 ? -16.298 -10.058 17.483 1.00 89.50 169 PHE A O 1
ATOM 1315 N N . ASN A 1 170 ? -16.760 -12.242 17.705 1.00 87.50 170 ASN A N 1
ATOM 1316 C CA . ASN A 1 170 ? -16.002 -12.419 18.942 1.00 87.50 170 ASN A CA 1
ATOM 1317 C C . ASN A 1 170 ? -14.505 -12.544 18.630 1.00 87.50 170 ASN A C 1
ATOM 1319 O O . ASN A 1 170 ? -13.957 -13.648 18.603 1.00 87.50 170 ASN A O 1
ATOM 1323 N N . TRP A 1 171 ? -13.855 -11.415 18.359 1.00 87.38 171 TRP A N 1
ATOM 1324 C CA . TRP A 1 171 ? -12.411 -11.355 18.160 1.00 87.38 171 TRP A CA 1
ATOM 1325 C C . TRP A 1 171 ? -11.669 -11.759 19.435 1.00 87.38 171 TRP A C 1
ATOM 1327 O O . TRP A 1 171 ? -11.959 -11.273 20.528 1.00 87.38 171 TRP A O 1
ATOM 1337 N N . SER A 1 172 ? -10.701 -12.661 19.286 1.00 83.44 172 SER A N 1
ATOM 1338 C CA . SER A 1 172 ? -9.746 -12.965 20.344 1.00 83.44 172 SER A CA 1
ATOM 1339 C C . SER A 1 172 ? -8.558 -12.026 20.200 1.00 83.44 172 SER A C 1
ATOM 1341 O O . SER A 1 172 ? -7.910 -12.000 19.156 1.00 83.44 172 SER A O 1
ATOM 1343 N N . TYR A 1 173 ? -8.291 -11.264 21.253 1.00 78.75 173 TYR A N 1
ATOM 1344 C CA . TYR A 1 173 ? -7.127 -10.397 21.360 1.00 78.75 173 TYR A CA 1
ATOM 1345 C C . TYR A 1 173 ? -6.148 -11.012 22.362 1.00 78.75 173 TYR A C 1
ATOM 1347 O O . TYR A 1 173 ? -5.958 -10.499 23.464 1.00 78.75 173 TYR A O 1
ATOM 1355 N N . ASP A 1 174 ? -5.612 -12.181 22.007 1.00 77.56 174 ASP A N 1
ATOM 1356 C CA . ASP A 1 174 ? -4.507 -12.793 22.739 1.00 77.56 174 ASP A CA 1
ATOM 1357 C C . ASP A 1 174 ? -3.183 -12.310 22.148 1.00 77.56 174 ASP A C 1
ATOM 1359 O O . ASP A 1 174 ? -2.832 -12.607 21.006 1.00 77.56 174 ASP A O 1
ATOM 1363 N N . TYR A 1 175 ? -2.470 -11.515 22.936 1.00 70.88 175 TYR A N 1
ATOM 1364 C CA . TYR A 1 175 ? -1.202 -10.903 22.558 1.00 70.88 175 TYR A CA 1
ATOM 1365 C C . TYR A 1 175 ? 0.005 -11.774 22.926 1.00 70.88 175 TYR A C 1
ATOM 1367 O O . TYR A 1 175 ? 1.147 -11.386 22.670 1.00 70.88 175 TYR A O 1
ATOM 1375 N N . GLN A 1 176 ? -0.224 -12.928 23.561 1.00 68.31 176 GLN A N 1
ATOM 1376 C CA . GLN A 1 176 ? 0.822 -13.867 23.941 1.00 68.31 176 GLN A CA 1
ATOM 1377 C C . GLN A 1 176 ? 0.928 -14.950 22.867 1.00 68.31 176 GLN A C 1
ATOM 1379 O O . GLN A 1 176 ? 0.074 -15.818 22.723 1.00 68.31 176 GLN A O 1
ATOM 1384 N N . LEU A 1 177 ? 2.005 -14.903 22.083 1.00 55.12 177 LEU A N 1
ATOM 1385 C CA . LEU A 1 177 ? 2.363 -16.007 21.200 1.00 55.12 177 LEU A CA 1
ATOM 1386 C C . LEU A 1 177 ? 2.840 -17.181 22.065 1.00 55.12 177 LEU A C 1
ATOM 1388 O O . LEU A 1 177 ? 4.006 -17.223 22.458 1.00 55.12 177 LEU A O 1
ATOM 1392 N N . ASP A 1 178 ? 1.959 -18.141 22.348 1.00 49.66 178 ASP A N 1
ATOM 1393 C CA . ASP A 1 178 ? 2.349 -19.448 22.883 1.00 49.66 178 ASP A CA 1
ATOM 1394 C C . ASP A 1 178 ? 3.133 -20.212 21.795 1.00 49.66 178 ASP A C 1
ATOM 1396 O O . ASP A 1 178 ? 2.612 -21.044 21.049 1.00 49.66 178 ASP A O 1
ATOM 1400 N N . TYR A 1 179 ? 4.424 -19.902 21.667 1.00 46.66 179 TYR A N 1
ATOM 1401 C CA . TYR A 1 179 ? 5.365 -20.686 20.874 1.00 46.66 179 TYR A CA 1
ATOM 1402 C C . TYR A 1 179 ? 5.589 -22.036 21.568 1.00 46.66 179 TYR A C 1
ATOM 1404 O O . TYR A 1 179 ? 6.523 -22.212 22.349 1.00 46.66 179 TYR A O 1
ATOM 1412 N N . SER A 1 180 ? 4.742 -23.018 21.268 1.00 34.88 180 SER A N 1
ATOM 1413 C CA . SER A 1 180 ? 5.119 -24.423 21.424 1.00 34.88 180 SER A CA 1
ATOM 1414 C C . SER A 1 180 ? 5.900 -24.842 20.174 1.00 34.88 180 SER A C 1
ATOM 1416 O O .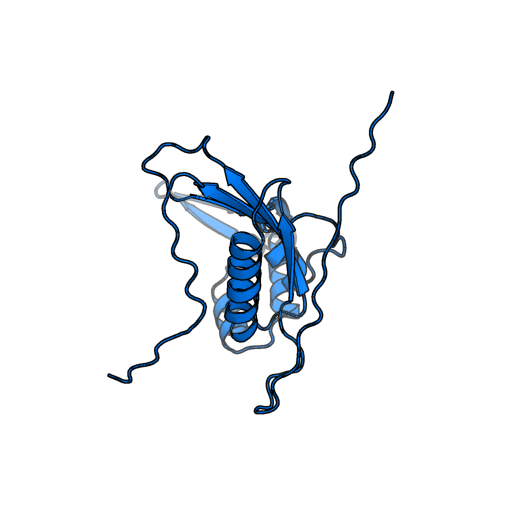 SER A 1 180 ? 5.309 -24.880 19.093 1.00 34.88 180 SER A O 1
ATOM 1418 N N . PRO A 1 181 ? 7.215 -25.115 20.265 1.00 40.66 181 PRO A N 1
ATOM 1419 C CA . PRO A 1 181 ? 7.976 -25.593 19.117 1.00 40.66 181 PRO A CA 1
ATOM 1420 C C . PRO A 1 181 ? 7.453 -26.973 18.690 1.00 40.66 181 PRO A C 1
ATOM 1422 O O . PRO A 1 181 ? 7.355 -27.880 19.520 1.00 40.66 181 PRO A O 1
ATOM 1425 N N . LEU A 1 182 ? 7.096 -27.099 17.407 1.00 38.78 182 LEU A N 1
ATOM 1426 C CA . LEU A 1 182 ? 6.861 -28.377 16.723 1.00 38.78 182 LEU A CA 1
ATOM 1427 C C . LEU A 1 182 ? 8.187 -29.079 16.415 1.00 38.78 182 LEU A C 1
ATOM 1429 O O . LEU A 1 182 ? 9.156 -28.369 16.058 1.00 38.78 182 LEU A O 1
#